Protein AF-A0A2C9M3J0-F1 (afdb_monomer)

Organism: Biomphalaria glabrata (NCBI:txid6526)

Structure (mmCIF, N/CA/C/O backbone):
data_AF-A0A2C9M3J0-F1
#
_entry.id   AF-A0A2C9M3J0-F1
#
loop_
_atom_site.group_PDB
_atom_site.id
_atom_site.type_symbol
_atom_site.label_atom_id
_atom_site.label_alt_id
_atom_site.label_comp_id
_atom_site.label_asym_id
_atom_site.label_entity_id
_atom_site.label_seq_id
_atom_site.pdbx_PDB_ins_code
_atom_site.Cartn_x
_atom_site.Cartn_y
_atom_site.Cartn_z
_atom_site.occupancy
_atom_site.B_iso_or_equiv
_atom_site.auth_seq_id
_atom_site.auth_comp_id
_atom_site.auth_asym_id
_atom_site.auth_atom_id
_atom_site.pdbx_PDB_model_num
ATOM 1 N N . MET A 1 1 ? 14.799 -0.810 -20.946 1.00 56.72 1 MET A N 1
ATOM 2 C CA . MET A 1 1 ? 15.299 -1.983 -20.182 1.00 56.72 1 MET A CA 1
ATOM 3 C C . MET A 1 1 ? 16.286 -1.637 -19.065 1.00 56.72 1 MET A C 1
ATOM 5 O O . MET A 1 1 ? 16.198 -2.255 -18.015 1.00 56.72 1 MET A O 1
ATOM 9 N N . GLY A 1 2 ? 17.244 -0.716 -19.253 1.00 60.03 2 GLY A N 1
ATOM 10 C CA . GLY A 1 2 ? 18.277 -0.458 -18.231 1.00 60.03 2 GLY A CA 1
ATOM 11 C C . GLY A 1 2 ? 17.742 0.124 -16.916 1.00 60.03 2 GLY A C 1
ATOM 12 O O . GLY A 1 2 ? 18.070 -0.375 -15.844 1.00 60.03 2 GLY A O 1
ATOM 13 N N . ASP A 1 3 ? 16.855 1.119 -16.991 1.00 64.81 3 ASP A N 1
ATOM 14 C CA . ASP A 1 3 ? 16.367 1.818 -15.792 1.00 64.81 3 ASP A CA 1
ATOM 15 C C . ASP A 1 3 ? 15.457 0.942 -14.912 1.00 64.81 3 ASP A C 1
ATOM 17 O O . ASP A 1 3 ? 15.542 0.997 -13.688 1.00 64.81 3 ASP A O 1
ATOM 21 N N . THR A 1 4 ? 14.660 0.052 -15.511 1.00 63.84 4 THR A N 1
ATOM 22 C CA . THR A 1 4 ? 13.830 -0.929 -14.788 1.00 63.84 4 THR A CA 1
ATOM 23 C C . THR A 1 4 ? 14.666 -1.999 -14.079 1.00 63.84 4 THR A C 1
ATOM 25 O O . THR A 1 4 ? 14.306 -2.444 -12.993 1.00 63.84 4 THR A O 1
ATOM 28 N N . LEU A 1 5 ? 15.805 -2.396 -14.658 1.00 64.31 5 LEU A N 1
ATOM 29 C CA . LEU A 1 5 ? 16.724 -3.373 -14.060 1.00 64.31 5 LEU A CA 1
ATOM 30 C C . LEU A 1 5 ? 17.596 -2.761 -12.958 1.00 64.31 5 LEU A C 1
ATOM 32 O O . LEU A 1 5 ? 17.996 -3.465 -12.032 1.00 64.31 5 LEU A O 1
ATOM 36 N N . ARG A 1 6 ? 17.856 -1.450 -13.013 1.00 69.25 6 ARG A N 1
ATOM 37 C CA . ARG A 1 6 ? 18.629 -0.716 -12.001 1.00 69.25 6 ARG A CA 1
ATOM 38 C C . ARG A 1 6 ? 18.025 -0.828 -10.596 1.00 69.25 6 ARG A C 1
ATOM 40 O O . ARG A 1 6 ? 18.774 -0.914 -9.626 1.00 69.25 6 ARG A O 1
ATOM 47 N N . VAL A 1 7 ? 16.696 -0.936 -10.497 1.00 70.69 7 VAL A N 1
ATOM 48 C CA . VAL A 1 7 ? 15.948 -1.101 -9.232 1.00 70.69 7 VAL A CA 1
ATOM 49 C C . VAL A 1 7 ? 16.358 -2.372 -8.467 1.00 70.69 7 VAL A C 1
ATOM 51 O O . VAL A 1 7 ? 16.316 -2.412 -7.233 1.00 70.69 7 VAL A O 1
ATOM 54 N N . LEU A 1 8 ? 16.817 -3.414 -9.171 1.00 66.56 8 LEU A N 1
ATOM 55 C CA . LEU A 1 8 ? 17.320 -4.644 -8.548 1.00 66.56 8 LEU A CA 1
ATOM 56 C C . LEU A 1 8 ? 18.690 -4.459 -7.882 1.00 66.56 8 LEU A C 1
ATOM 58 O O . LEU A 1 8 ? 19.007 -5.177 -6.937 1.00 66.56 8 LEU A O 1
ATOM 62 N N . PHE A 1 9 ? 19.480 -3.483 -8.333 1.00 69.81 9 PHE A N 1
ATOM 63 C CA . PHE A 1 9 ? 20.865 -3.287 -7.901 1.00 69.81 9 PHE A CA 1
ATOM 64 C C . PHE A 1 9 ? 21.048 -2.139 -6.900 1.00 69.81 9 PHE A C 1
ATOM 66 O O . PHE A 1 9 ? 22.164 -1.892 -6.464 1.00 69.81 9 PHE A O 1
ATOM 73 N N . GLU A 1 10 ? 19.980 -1.461 -6.472 1.00 69.00 10 GLU A N 1
ATOM 74 C CA . GLU A 1 10 ? 20.048 -0.297 -5.563 1.00 69.00 10 GLU A CA 1
ATOM 75 C C . GLU A 1 10 ? 20.748 -0.563 -4.220 1.00 69.00 10 GLU A C 1
ATOM 77 O O . GLU A 1 10 ? 21.258 0.366 -3.599 1.00 69.00 10 GLU A O 1
ATOM 82 N N . ASN A 1 11 ? 20.783 -1.821 -3.770 1.00 69.19 11 ASN A N 1
ATOM 83 C CA . ASN A 1 11 ? 21.433 -2.216 -2.518 1.00 69.19 11 ASN A CA 1
ATOM 84 C C . ASN A 1 11 ? 22.931 -2.542 -2.684 1.00 69.19 11 ASN A C 1
ATOM 86 O O . ASN A 1 11 ? 23.592 -2.888 -1.704 1.00 69.19 11 ASN A O 1
ATOM 90 N N . GLU A 1 12 ? 23.473 -2.465 -3.903 1.00 71.50 12 GLU A N 1
ATOM 91 C CA . GLU A 1 12 ? 24.880 -2.749 -4.182 1.00 71.50 12 GLU A CA 1
ATOM 92 C C . GLU A 1 12 ? 25.799 -1.554 -3.910 1.00 71.50 12 GLU A C 1
ATOM 94 O O . GLU A 1 12 ? 25.387 -0.396 -3.815 1.00 71.50 12 GLU A O 1
ATOM 99 N N . LYS A 1 13 ? 27.100 -1.837 -3.771 1.00 76.44 13 LYS A N 1
ATOM 100 C CA . LYS A 1 13 ? 28.108 -0.805 -3.478 1.00 76.44 13 LYS A CA 1
ATOM 101 C C . LYS A 1 13 ? 28.094 0.296 -4.553 1.00 76.44 13 LYS A C 1
ATOM 103 O O . LYS A 1 13 ? 28.009 -0.018 -5.739 1.00 76.44 13 LYS A O 1
ATOM 108 N N . PRO A 1 14 ? 28.314 1.573 -4.183 1.00 71.12 14 PRO A N 1
ATOM 109 C CA . PRO A 1 14 ? 28.201 2.707 -5.108 1.00 71.12 14 PRO A CA 1
ATOM 110 C C . PRO A 1 14 ? 29.140 2.607 -6.320 1.00 71.12 14 PRO A C 1
ATOM 112 O O . PRO A 1 14 ? 28.773 3.019 -7.413 1.00 71.12 14 PRO A O 1
ATOM 115 N N . ALA A 1 15 ? 30.319 1.997 -6.158 1.00 70.06 15 ALA A N 1
ATOM 116 C CA . ALA A 1 15 ? 31.238 1.735 -7.267 1.00 70.06 15 ALA A CA 1
ATOM 117 C C . ALA A 1 15 ? 30.684 0.712 -8.280 1.00 70.06 15 ALA A C 1
ATOM 119 O O . ALA A 1 15 ? 30.928 0.835 -9.477 1.00 70.06 15 ALA A O 1
ATOM 120 N N . LEU A 1 16 ? 29.924 -0.282 -7.808 1.00 69.00 16 LEU A N 1
ATOM 121 C CA . LEU A 1 16 ? 29.324 -1.313 -8.652 1.00 69.00 16 LEU A CA 1
ATOM 122 C C . LEU A 1 16 ? 28.094 -0.771 -9.384 1.00 69.00 16 LEU A C 1
ATOM 124 O O . LEU A 1 16 ? 27.947 -1.013 -10.576 1.00 69.00 16 LEU A O 1
ATOM 128 N N . LEU A 1 17 ? 27.279 0.044 -8.707 1.00 72.69 17 LEU A N 1
ATOM 129 C CA . LEU A 1 17 ? 26.182 0.792 -9.328 1.00 72.69 17 LEU A CA 1
ATOM 130 C C . LEU A 1 17 ? 26.678 1.665 -10.485 1.00 72.69 17 LEU A C 1
ATOM 132 O O . LEU A 1 17 ? 26.119 1.616 -11.573 1.00 72.69 17 LEU A O 1
ATOM 136 N N . GLN A 1 18 ? 27.781 2.392 -10.289 1.00 72.12 18 GLN A N 1
ATOM 137 C CA . GLN A 1 18 ? 28.358 3.246 -11.328 1.00 72.12 18 GLN A CA 1
ATOM 138 C C . GLN A 1 18 ? 28.858 2.446 -12.541 1.00 72.12 18 GLN A C 1
ATOM 140 O O . GLN A 1 18 ? 28.741 2.899 -13.679 1.00 72.12 18 GLN A O 1
ATOM 145 N N . GLN A 1 19 ? 29.392 1.244 -12.306 1.00 70.56 19 GLN A N 1
ATOM 146 C CA . GLN A 1 19 ? 29.797 0.330 -13.370 1.00 70.56 19 GLN A CA 1
ATOM 147 C C . GLN A 1 19 ? 28.580 -0.246 -14.109 1.00 70.56 19 GLN A C 1
ATOM 149 O O . GLN A 1 19 ? 28.583 -0.286 -15.335 1.00 70.56 19 GLN A O 1
ATOM 154 N N . ILE A 1 20 ? 27.530 -0.634 -13.386 1.00 71.81 20 ILE A N 1
ATOM 155 C CA . ILE A 1 20 ? 26.268 -1.125 -13.955 1.00 71.81 20 ILE A CA 1
ATOM 156 C C . ILE A 1 20 ? 25.603 -0.037 -14.810 1.00 71.81 20 ILE A C 1
ATOM 158 O O . ILE A 1 20 ? 25.204 -0.306 -15.940 1.00 71.81 20 ILE A O 1
ATOM 162 N N . ASP A 1 21 ? 25.563 1.204 -14.326 1.00 73.56 21 ASP A N 1
ATOM 163 C CA . ASP A 1 21 ? 25.030 2.350 -15.067 1.00 73.56 21 ASP A CA 1
ATOM 164 C C . ASP A 1 21 ? 25.834 2.630 -16.343 1.00 73.56 21 ASP A C 1
ATOM 166 O O . ASP A 1 21 ? 25.263 2.917 -17.397 1.00 73.56 21 ASP A O 1
ATOM 170 N N . ALA A 1 22 ? 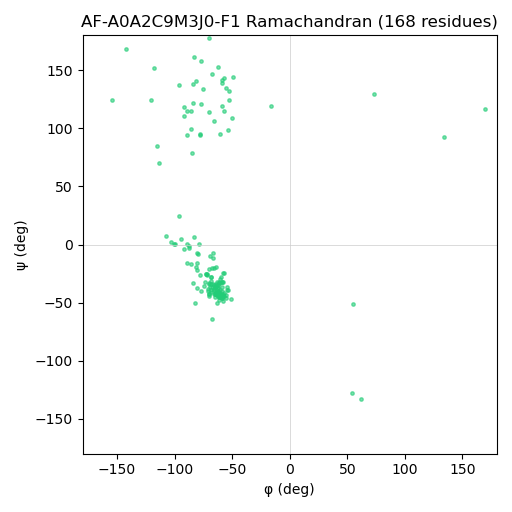27.164 2.511 -16.268 1.00 75.00 22 ALA A N 1
ATOM 171 C CA . ALA A 1 22 ? 28.042 2.670 -17.421 1.00 75.00 22 ALA A CA 1
ATOM 172 C C . ALA A 1 22 ? 27.836 1.561 -18.468 1.00 75.00 22 ALA A C 1
ATOM 174 O O . ALA A 1 22 ? 27.853 1.849 -19.665 1.00 75.00 22 ALA A O 1
ATOM 175 N N . GLU A 1 23 ? 27.610 0.315 -18.046 1.00 73.56 23 GLU A N 1
ATOM 176 C CA . GLU A 1 23 ? 27.294 -0.791 -18.957 1.00 73.56 23 GLU A CA 1
ATOM 177 C C . GLU A 1 23 ? 25.882 -0.663 -19.549 1.00 73.56 23 GLU A C 1
ATOM 179 O O . GLU A 1 23 ? 25.708 -0.872 -20.752 1.00 73.56 23 GLU A O 1
ATOM 184 N N . PHE A 1 24 ? 24.887 -0.210 -18.773 1.00 67.44 24 PHE A N 1
ATOM 185 C CA . PHE A 1 24 ? 23.568 0.119 -19.318 1.00 67.44 24 PHE A CA 1
ATOM 186 C C . PHE A 1 24 ? 23.661 1.216 -20.373 1.00 67.44 24 PHE A C 1
ATOM 188 O O . PHE A 1 24 ? 23.053 1.083 -21.430 1.00 67.44 24 PHE A O 1
ATOM 195 N N . GLN A 1 25 ? 24.449 2.267 -20.138 1.00 70.56 25 GLN A N 1
ATOM 196 C CA . GLN A 1 25 ? 24.616 3.354 -21.101 1.00 70.56 25 GLN A CA 1
ATOM 197 C C . GLN A 1 25 ? 25.291 2.893 -22.402 1.00 70.56 25 GLN A C 1
ATOM 199 O O . GLN A 1 25 ? 24.902 3.351 -23.470 1.00 70.56 25 GLN A O 1
ATOM 204 N N . LYS A 1 26 ? 26.256 1.966 -22.337 1.00 71.56 26 LYS A N 1
ATOM 205 C CA . LYS A 1 26 ? 26.904 1.391 -23.532 1.00 71.56 26 LYS A CA 1
ATOM 206 C C . LYS A 1 26 ? 25.965 0.514 -24.361 1.00 71.56 26 LYS A C 1
ATOM 208 O O . LYS A 1 26 ? 26.124 0.436 -25.574 1.00 71.56 26 LYS A O 1
ATOM 213 N N . MET A 1 27 ? 25.006 -0.145 -23.714 1.00 61.78 27 MET A N 1
ATOM 214 C CA . MET A 1 27 ? 24.070 -1.071 -24.359 1.00 61.78 27 MET A CA 1
ATOM 215 C C . MET A 1 27 ? 22.764 -0.403 -24.819 1.00 61.78 27 MET A C 1
ATOM 217 O O . MET A 1 27 ? 21.955 -1.066 -25.462 1.00 61.78 27 MET A O 1
ATOM 221 N N . LYS A 1 28 ? 22.548 0.893 -24.532 1.00 58.97 28 LYS A N 1
ATOM 222 C CA . LYS A 1 28 ? 21.334 1.636 -24.933 1.00 58.97 28 LYS A CA 1
ATOM 223 C C . LYS A 1 28 ? 21.133 1.717 -26.451 1.00 58.97 28 LYS A C 1
ATOM 225 O O . LYS A 1 28 ? 19.991 1.678 -26.889 1.00 58.97 28 LYS A O 1
ATOM 230 N N . ASP A 1 29 ? 22.213 1.767 -27.231 1.00 58.56 29 ASP A N 1
ATOM 231 C CA . ASP A 1 29 ? 22.157 1.930 -28.695 1.00 58.56 29 ASP A CA 1
ATOM 232 C C . ASP A 1 29 ? 22.329 0.613 -29.476 1.00 58.56 29 ASP A C 1
ATOM 234 O O . ASP A 1 29 ? 22.307 0.597 -30.709 1.00 58.56 29 ASP A O 1
ATOM 238 N N . VAL A 1 30 ? 22.499 -0.521 -28.785 1.00 58.50 30 VAL A N 1
ATOM 239 C CA . VAL A 1 30 ? 22.611 -1.829 -29.442 1.00 58.50 30 VAL A CA 1
ATOM 240 C C . VAL A 1 30 ? 21.205 -2.370 -29.679 1.00 58.50 30 VAL A C 1
ATOM 242 O O . VAL A 1 30 ? 20.579 -2.926 -28.776 1.00 58.50 30 VAL A O 1
ATOM 245 N N . LYS A 1 31 ? 20.705 -2.215 -30.913 1.00 50.91 31 LYS A N 1
ATOM 246 C CA . LYS A 1 31 ? 19.444 -2.832 -31.349 1.00 50.91 31 LYS A CA 1
ATOM 247 C C . LYS A 1 31 ? 19.510 -4.339 -31.048 1.00 50.91 31 LYS A C 1
ATOM 249 O O . LYS A 1 31 ? 20.466 -4.983 -31.494 1.00 50.91 31 LYS A O 1
ATOM 254 N N . PRO A 1 32 ? 18.549 -4.906 -30.295 1.00 58.91 32 PRO A N 1
ATOM 255 C CA . PRO A 1 32 ? 18.580 -6.321 -29.959 1.00 58.91 32 PRO A CA 1
ATOM 256 C C . PRO A 1 32 ? 18.657 -7.155 -31.249 1.00 58.91 32 PRO A C 1
ATOM 258 O O . PRO A 1 32 ? 17.957 -6.843 -32.219 1.00 58.91 32 PRO A O 1
ATOM 261 N N . PRO A 1 33 ? 19.533 -8.177 -31.307 1.00 61.44 33 PRO A N 1
ATOM 262 C CA . PRO A 1 33 ? 19.632 -9.042 -32.473 1.00 61.44 33 PRO A CA 1
ATOM 263 C C . PRO A 1 33 ? 18.281 -9.713 -32.728 1.00 61.44 33 PRO A C 1
ATOM 265 O O . PRO A 1 33 ? 17.579 -10.079 -31.784 1.00 61.44 33 PRO A O 1
ATOM 268 N N . ALA A 1 34 ? 17.917 -9.851 -34.006 1.00 51.31 34 ALA A N 1
ATOM 269 C CA . ALA A 1 34 ? 16.625 -10.400 -34.397 1.00 51.31 34 ALA A CA 1
ATOM 270 C C . ALA A 1 34 ? 16.384 -11.761 -33.709 1.00 51.31 34 ALA A C 1
ATOM 272 O O . ALA A 1 34 ? 17.283 -12.610 -33.717 1.00 51.31 34 ALA A O 1
ATOM 273 N N . PRO A 1 35 ? 15.203 -11.983 -33.104 1.00 61.31 35 PRO A N 1
ATOM 274 C CA . PRO A 1 35 ? 14.895 -13.231 -32.420 1.00 61.31 35 PRO A CA 1
ATOM 275 C C . PRO A 1 35 ? 15.008 -14.407 -33.398 1.00 61.31 35 PRO A C 1
ATOM 277 O O . PRO A 1 35 ? 14.306 -14.481 -34.401 1.00 61.31 35 PRO A O 1
ATOM 280 N N . THR A 1 36 ? 15.907 -15.350 -33.113 1.00 61.19 36 THR A N 1
ATOM 281 C CA . THR A 1 36 ? 16.181 -16.516 -33.974 1.00 61.19 36 THR A CA 1
ATOM 282 C C . THR A 1 36 ? 15.271 -17.711 -33.689 1.00 61.19 36 THR A C 1
ATOM 284 O O . THR A 1 36 ? 15.337 -18.724 -34.389 1.00 61.19 36 THR A O 1
ATOM 287 N N . ARG A 1 37 ? 14.392 -17.619 -32.683 1.00 54.59 37 ARG A N 1
ATOM 288 C CA . ARG A 1 37 ? 13.451 -18.687 -32.337 1.00 54.59 37 ARG A CA 1
ATOM 289 C C . ARG A 1 37 ? 12.154 -18.515 -33.126 1.00 54.59 37 ARG A C 1
ATOM 291 O O . ARG A 1 37 ? 11.253 -17.809 -32.689 1.00 54.59 37 ARG A O 1
ATOM 298 N N . LYS A 1 38 ? 12.054 -19.189 -34.276 1.00 48.19 38 LYS A N 1
ATOM 299 C CA . LYS A 1 38 ? 10.780 -19.357 -34.989 1.00 48.19 38 LYS A CA 1
ATOM 300 C C . LYS A 1 38 ? 9.777 -20.031 -34.048 1.00 48.19 38 LYS A C 1
ATOM 302 O O . LYS A 1 38 ? 9.987 -21.170 -33.633 1.00 48.19 38 LYS A O 1
ATOM 307 N N . VAL A 1 39 ? 8.711 -19.324 -33.690 1.00 49.84 39 VAL A N 1
ATOM 308 C CA . VAL A 1 39 ? 7.496 -19.956 -33.176 1.00 49.84 39 VAL A CA 1
ATOM 309 C C . VAL A 1 39 ? 6.877 -20.677 -34.372 1.00 49.84 39 VAL A C 1
ATOM 311 O O . VAL A 1 39 ? 6.532 -20.040 -35.361 1.00 49.84 39 VAL A O 1
ATOM 314 N N . ILE A 1 40 ? 6.826 -22.008 -34.323 1.00 45.41 40 ILE A N 1
ATOM 315 C CA . ILE A 1 40 ? 6.121 -22.813 -35.323 1.00 45.41 40 ILE A CA 1
ATOM 316 C C . ILE A 1 40 ? 4.637 -22.708 -34.973 1.00 45.41 40 ILE A C 1
ATOM 318 O O . ILE A 1 40 ? 4.153 -23.407 -34.087 1.00 45.41 40 ILE A O 1
ATOM 322 N N . THR A 1 41 ? 3.932 -21.777 -35.605 1.00 40.88 41 THR A N 1
ATOM 323 C CA . THR A 1 41 ? 2.482 -21.875 -35.772 1.00 40.88 41 THR A CA 1
ATOM 324 C C . THR A 1 41 ? 2.245 -22.566 -37.105 1.00 40.88 41 THR A C 1
ATOM 326 O O . THR A 1 41 ? 2.562 -21.997 -38.147 1.00 40.88 41 THR A O 1
ATOM 329 N N . ASP A 1 42 ? 1.747 -23.800 -37.068 1.00 44.44 42 ASP A N 1
ATOM 330 C CA . ASP A 1 42 ? 1.305 -24.542 -38.249 1.00 44.44 42 ASP A CA 1
ATOM 331 C C . ASP A 1 42 ? 0.163 -23.791 -38.952 1.00 44.44 42 ASP A C 1
ATOM 333 O O . ASP A 1 42 ? -0.994 -23.950 -38.567 1.00 44.44 42 ASP A O 1
ATOM 337 N N . VAL A 1 43 ? 0.473 -22.985 -39.974 1.00 38.19 43 VAL A N 1
ATOM 338 C CA . VAL A 1 43 ? -0.433 -22.698 -41.099 1.00 38.19 43 VAL A CA 1
ATOM 339 C C . VAL A 1 43 ? 0.393 -22.303 -42.338 1.00 38.19 43 VAL A C 1
ATOM 341 O O . VAL A 1 43 ? 1.218 -21.396 -42.267 1.00 38.19 43 VAL A O 1
ATOM 344 N N . ASP A 1 44 ? 0.174 -23.024 -43.439 1.00 37.31 44 ASP A N 1
ATOM 345 C CA . ASP A 1 44 ? 0.740 -22.855 -44.790 1.00 37.31 44 ASP A CA 1
ATOM 346 C C . ASP A 1 44 ? 0.656 -21.412 -45.364 1.00 37.31 44 ASP A C 1
ATOM 348 O O . ASP A 1 44 ? -0.328 -20.701 -45.167 1.00 37.31 44 ASP A O 1
ATOM 352 N N . GLU A 1 45 ? 1.698 -21.035 -46.118 1.00 36.31 45 GLU A N 1
ATOM 353 C CA . GLU A 1 45 ? 1.925 -19.830 -46.960 1.00 36.31 45 GLU A CA 1
ATOM 354 C C . GLU A 1 45 ? 1.035 -19.794 -48.251 1.00 36.31 45 GLU A C 1
ATOM 356 O O . GLU A 1 45 ? 0.334 -20.783 -48.481 1.00 36.31 45 GLU A O 1
ATOM 361 N N . PRO A 1 46 ? 1.045 -18.761 -49.155 1.00 48.66 46 PRO A N 1
ATOM 362 C CA . PRO A 1 46 ? 2.061 -17.703 -49.338 1.00 48.66 46 PRO A CA 1
ATOM 363 C C . PRO A 1 46 ? 1.585 -16.258 -49.692 1.00 48.66 46 PRO A C 1
ATOM 365 O O . PRO A 1 46 ? 0.470 -16.027 -50.152 1.00 48.66 46 PRO A O 1
ATOM 368 N N . ASP A 1 47 ? 2.561 -15.345 -49.589 1.00 32.31 47 ASP A N 1
ATOM 369 C CA . ASP A 1 47 ? 2.827 -14.138 -50.405 1.00 32.31 47 ASP A CA 1
ATOM 370 C C . ASP A 1 47 ? 1.944 -12.876 -50.286 1.00 32.31 47 ASP A C 1
ATOM 372 O O . ASP A 1 47 ? 0.730 -12.908 -50.470 1.00 32.31 47 ASP A O 1
ATOM 376 N N . GLY A 1 48 ? 2.607 -11.722 -50.101 1.00 28.91 48 GLY A N 1
ATOM 377 C CA . GLY A 1 48 ? 2.042 -10.400 -50.408 1.00 28.91 48 GLY A CA 1
ATOM 378 C C . GLY A 1 48 ? 2.235 -9.316 -49.343 1.00 28.91 48 GLY A C 1
ATOM 379 O O . GLY A 1 48 ? 1.415 -9.165 -48.447 1.00 28.91 48 GLY A O 1
ATOM 380 N N . GLU A 1 49 ? 3.320 -8.562 -49.503 1.00 35.59 49 GLU A N 1
ATOM 381 C CA 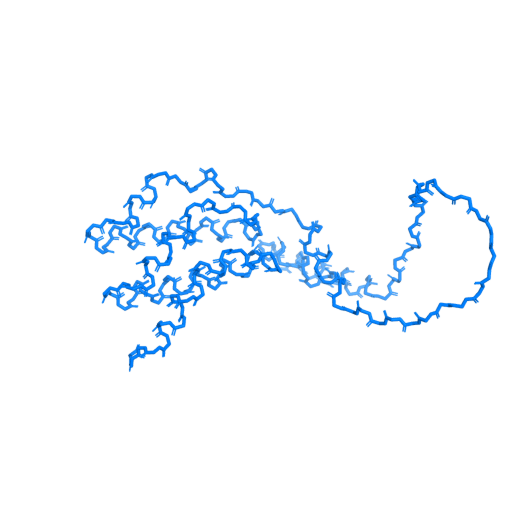. GLU A 1 49 ? 3.606 -7.190 -49.045 1.00 35.59 49 GLU A CA 1
ATOM 382 C C . GLU A 1 49 ? 2.392 -6.340 -48.593 1.00 35.59 49 GLU A C 1
ATOM 384 O O . GLU A 1 49 ? 1.496 -6.071 -49.386 1.00 35.59 49 GLU A O 1
ATOM 389 N N . ASP A 1 50 ? 2.370 -5.904 -47.327 1.00 30.81 50 ASP A N 1
ATOM 390 C CA . ASP A 1 50 ? 2.463 -4.494 -46.883 1.00 30.81 50 ASP A CA 1
ATOM 391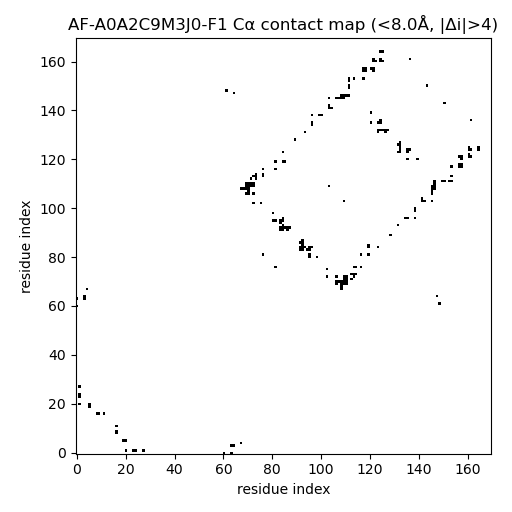 C C . ASP A 1 50 ? 2.131 -4.426 -45.380 1.00 30.81 50 ASP A C 1
ATOM 393 O O . ASP A 1 50 ? 1.036 -4.769 -44.930 1.00 30.81 50 ASP A O 1
ATOM 397 N N . GLN A 1 51 ? 3.106 -4.013 -44.576 1.00 32.62 51 GLN A N 1
ATOM 398 C CA . GLN A 1 51 ? 2.983 -3.871 -43.128 1.00 32.62 51 GLN A CA 1
ATOM 399 C C . GLN A 1 51 ? 2.537 -2.435 -42.817 1.00 32.62 51 GLN A C 1
ATOM 401 O O . GLN A 1 51 ? 3.287 -1.513 -43.133 1.00 32.62 51 GLN A O 1
ATOM 406 N N . PRO A 1 52 ? 1.369 -2.187 -42.192 1.00 37.19 52 PRO A N 1
ATOM 407 C CA . PRO A 1 52 ? 1.133 -0.891 -41.589 1.00 37.19 52 PRO A CA 1
ATOM 408 C C . PRO A 1 52 ? 1.896 -0.836 -40.263 1.00 37.19 52 PRO A C 1
ATOM 410 O O . PRO A 1 52 ? 1.677 -1.659 -39.370 1.00 37.19 52 PRO A O 1
ATOM 413 N N . ASP A 1 53 ? 2.794 0.143 -40.161 1.00 39.50 53 ASP A N 1
ATOM 414 C CA . ASP A 1 53 ? 3.319 0.658 -38.900 1.00 39.50 53 ASP A CA 1
ATOM 415 C C . ASP A 1 53 ? 2.146 0.978 -37.965 1.00 39.50 53 ASP A C 1
ATOM 417 O O . ASP A 1 53 ? 1.368 1.910 -38.184 1.00 39.50 53 ASP A O 1
ATOM 421 N N . GLY A 1 54 ? 2.011 0.160 -36.927 1.00 32.25 54 GLY A N 1
ATOM 422 C CA . GLY A 1 54 ? 1.204 0.433 -35.752 1.00 32.25 54 GLY A CA 1
ATOM 423 C C . GLY A 1 54 ? 2.143 0.539 -34.566 1.00 32.25 54 GLY A C 1
ATOM 424 O O . GLY A 1 54 ? 2.387 -0.454 -33.883 1.00 32.25 54 GLY A O 1
ATOM 425 N N . GLU A 1 55 ? 2.695 1.733 -34.368 1.00 39.19 55 GLU A N 1
ATOM 426 C CA . GLU A 1 55 ? 3.434 2.138 -33.176 1.00 39.19 55 GLU A CA 1
ATOM 427 C C . GLU A 1 55 ? 2.572 1.868 -31.932 1.00 39.19 55 GLU A C 1
ATOM 429 O O . GLU A 1 55 ? 1.674 2.637 -31.595 1.00 39.19 55 GLU A O 1
ATOM 434 N N . ASN A 1 56 ? 2.822 0.747 -31.255 1.00 34.56 56 ASN A N 1
ATOM 435 C CA . ASN A 1 56 ? 2.312 0.487 -29.914 1.00 34.56 56 ASN A CA 1
ATOM 436 C C . ASN A 1 56 ? 3.509 0.451 -28.958 1.00 34.56 56 ASN A C 1
ATOM 438 O O . ASN A 1 56 ? 3.934 -0.600 -28.481 1.00 34.56 56 ASN A O 1
ATOM 442 N N . GLU A 1 57 ? 4.100 1.625 -28.736 1.00 40.41 57 GLU A N 1
ATOM 443 C CA . GLU A 1 57 ? 5.266 1.825 -27.865 1.00 40.41 57 GLU A CA 1
ATOM 444 C C . GLU A 1 57 ? 4.965 1.556 -26.372 1.00 40.41 57 GLU A C 1
ATOM 446 O O . GLU A 1 57 ? 5.888 1.487 -25.565 1.00 40.41 57 GLU A O 1
ATOM 451 N N . GLU A 1 58 ? 3.700 1.332 -25.992 1.00 45.50 58 GLU A N 1
ATOM 452 C CA . GLU A 1 58 ? 3.299 1.036 -24.606 1.00 45.50 58 GLU A CA 1
ATOM 453 C C . GLU A 1 58 ? 3.399 -0.454 -24.217 1.00 45.50 58 GLU A C 1
ATOM 455 O O . GLU A 1 58 ? 3.427 -0.774 -23.028 1.00 45.50 58 GLU A O 1
ATOM 460 N N . ASP A 1 59 ? 3.493 -1.383 -25.178 1.00 45.22 59 ASP A N 1
ATOM 461 C CA . ASP A 1 59 ? 3.492 -2.831 -24.878 1.00 45.22 59 ASP A CA 1
ATOM 462 C C . ASP A 1 59 ? 4.876 -3.344 -24.423 1.00 45.22 59 ASP A C 1
ATOM 464 O O . ASP A 1 59 ? 4.997 -4.334 -23.698 1.00 45.22 59 ASP A O 1
ATOM 468 N N . GLY A 1 60 ? 5.944 -2.620 -24.775 1.00 48.75 60 GLY A N 1
ATOM 469 C CA . GLY A 1 60 ? 7.315 -3.006 -24.438 1.00 48.75 60 GLY A CA 1
ATOM 470 C C . GLY A 1 60 ? 7.649 -2.873 -22.948 1.00 48.75 60 GLY A C 1
ATOM 471 O O . GLY A 1 60 ? 8.425 -3.664 -22.417 1.00 48.75 60 GLY A O 1
ATOM 472 N N . GLU A 1 61 ? 7.073 -1.903 -22.234 1.00 50.41 61 GLU A N 1
ATOM 473 C CA . GLU A 1 61 ? 7.368 -1.696 -20.807 1.00 50.41 61 GLU A CA 1
ATOM 474 C C . GLU A 1 61 ? 6.708 -2.747 -19.910 1.00 50.41 61 GLU A C 1
ATOM 476 O O . GLU A 1 61 ? 7.315 -3.186 -18.927 1.00 50.41 61 GLU A O 1
ATOM 481 N N . ALA A 1 62 ? 5.496 -3.185 -20.265 1.00 52.50 62 ALA A N 1
ATOM 482 C CA . ALA A 1 62 ? 4.812 -4.280 -19.586 1.00 52.50 62 ALA A CA 1
ATOM 483 C C . ALA A 1 62 ? 5.579 -5.600 -19.764 1.00 52.50 62 ALA A C 1
ATOM 485 O O . ALA A 1 62 ? 5.801 -6.316 -18.786 1.00 52.50 62 ALA A O 1
ATOM 486 N N . GLU A 1 63 ? 6.079 -5.862 -20.976 1.00 56.66 63 GLU A N 1
ATOM 487 C CA . GLU A 1 63 ? 6.879 -7.051 -21.274 1.00 56.66 63 GLU A CA 1
ATOM 488 C C . GLU A 1 63 ? 8.215 -7.054 -20.509 1.00 56.66 63 GLU A C 1
ATOM 490 O O . GLU A 1 63 ? 8.624 -8.081 -19.972 1.00 56.66 63 GLU A O 1
ATOM 495 N N . ILE A 1 64 ? 8.863 -5.895 -20.333 1.00 54.66 64 ILE A N 1
ATOM 496 C CA . ILE A 1 64 ? 10.108 -5.784 -19.551 1.00 54.66 64 ILE A CA 1
ATOM 497 C C . ILE A 1 64 ? 9.882 -6.041 -18.052 1.00 54.66 64 ILE A C 1
ATOM 499 O O . ILE A 1 64 ? 10.742 -6.639 -17.403 1.00 54.66 64 ILE A O 1
ATOM 503 N N . GLN A 1 65 ? 8.753 -5.609 -17.483 1.00 59.72 65 GLN A N 1
ATOM 504 C CA . GLN A 1 65 ? 8.435 -5.858 -16.070 1.00 59.72 65 GLN A CA 1
ATOM 505 C C . GLN A 1 65 ? 8.054 -7.319 -15.793 1.00 59.72 65 GLN A C 1
ATOM 507 O O . GLN A 1 65 ? 8.246 -7.795 -14.674 1.00 59.72 65 GLN A O 1
ATOM 512 N N . ASP A 1 66 ? 7.559 -8.041 -16.797 1.00 63.66 66 ASP A N 1
ATOM 513 C CA . ASP A 1 66 ? 7.234 -9.468 -16.689 1.00 63.66 66 ASP A CA 1
ATOM 514 C C . ASP A 1 66 ? 8.447 -10.390 -16.829 1.00 63.66 66 ASP A C 1
ATOM 516 O O . ASP A 1 66 ? 8.403 -11.538 -16.386 1.00 63.66 66 ASP A O 1
ATOM 520 N N . LEU A 1 67 ? 9.565 -9.870 -17.340 1.00 63.44 67 LEU A N 1
ATOM 521 C CA . LEU A 1 67 ? 10.857 -10.559 -17.345 1.00 63.44 67 LEU A CA 1
ATOM 522 C C . LEU A 1 67 ? 11.600 -10.469 -15.999 1.00 63.44 67 LEU A C 1
ATOM 524 O O . LEU A 1 67 ? 12.635 -11.119 -15.828 1.00 63.44 67 LEU A O 1
ATOM 528 N N . LEU A 1 68 ? 11.105 -9.677 -15.039 1.00 68.81 68 LEU A N 1
ATOM 529 C CA . LEU A 1 68 ? 11.698 -9.569 -13.706 1.00 68.81 68 LEU A CA 1
ATOM 530 C C . LEU A 1 68 ? 11.241 -10.726 -12.803 1.00 68.81 68 LEU A C 1
ATOM 532 O O . LEU A 1 68 ? 10.065 -11.096 -12.820 1.00 68.81 68 LEU A O 1
ATOM 536 N N . PRO A 1 69 ? 12.133 -11.282 -11.962 1.00 70.31 69 PRO A N 1
ATOM 537 C CA . PRO A 1 69 ? 11.754 -12.315 -11.008 1.00 70.31 69 PRO A CA 1
ATOM 538 C C . PRO A 1 69 ? 10.785 -11.734 -9.969 1.00 70.31 69 PRO A C 1
ATOM 540 O O . PRO A 1 69 ? 11.177 -10.963 -9.093 1.00 70.31 69 PRO A O 1
ATOM 543 N N . ARG A 1 70 ? 9.506 -12.101 -10.083 1.00 76.25 70 ARG A N 1
ATOM 544 C CA . ARG A 1 70 ? 8.457 -11.744 -9.120 1.00 76.25 70 ARG A CA 1
ATOM 545 C C . ARG A 1 70 ? 8.463 -12.730 -7.960 1.00 76.25 70 ARG A C 1
ATOM 547 O O . ARG A 1 70 ? 8.579 -13.936 -8.167 1.00 76.25 70 ARG A O 1
ATOM 554 N N . ASN A 1 71 ? 8.300 -12.216 -6.749 1.00 78.00 71 ASN A N 1
ATOM 555 C CA . ASN A 1 71 ? 8.216 -13.028 -5.547 1.00 78.00 71 ASN A CA 1
ATOM 556 C C . ASN A 1 71 ? 6.747 -13.274 -5.179 1.00 78.00 71 ASN A C 1
ATOM 558 O O . ASN A 1 71 ? 5.921 -12.358 -5.244 1.00 78.00 71 ASN A O 1
ATOM 562 N N . ASP A 1 72 ? 6.408 -14.499 -4.790 1.00 79.44 72 ASP A N 1
ATOM 563 C CA . ASP A 1 72 ? 5.101 -14.778 -4.200 1.00 79.44 72 ASP A CA 1
ATOM 564 C C . ASP A 1 72 ? 5.159 -14.447 -2.705 1.00 79.44 72 ASP A C 1
ATOM 566 O O . ASP A 1 72 ? 6.001 -14.966 -1.972 1.00 79.44 72 ASP A O 1
ATOM 570 N N . ILE A 1 73 ? 4.291 -13.542 -2.248 1.00 82.62 73 ILE A N 1
ATOM 571 C CA . ILE A 1 73 ? 4.196 -13.180 -0.828 1.00 82.62 73 ILE A CA 1
ATOM 572 C C . ILE A 1 73 ? 3.030 -13.868 -0.126 1.00 82.62 73 ILE A C 1
ATOM 574 O O . ILE A 1 73 ? 2.859 -13.652 1.071 1.00 82.62 73 ILE A O 1
ATOM 578 N N . SER A 1 74 ? 2.246 -14.694 -0.825 1.00 77.94 74 SER A N 1
ATOM 579 C CA . SER A 1 74 ? 1.065 -15.364 -0.269 1.00 77.94 74 SER A CA 1
ATOM 580 C C . SER A 1 74 ? 1.403 -16.158 0.995 1.00 77.94 74 SER A C 1
ATOM 582 O O . SER A 1 74 ? 0.671 -16.082 1.975 1.00 77.94 74 SER A O 1
ATOM 584 N N . GLU A 1 75 ? 2.558 -16.830 1.028 1.00 79.25 75 GLU A N 1
ATOM 585 C CA . GLU A 1 75 ? 3.035 -17.572 2.207 1.00 79.25 75 GLU A CA 1
ATOM 586 C C . GLU A 1 75 ? 3.415 -16.665 3.388 1.00 79.25 75 GLU A C 1
ATOM 588 O O . GLU A 1 75 ? 3.326 -17.070 4.547 1.00 79.25 75 GLU A O 1
ATOM 593 N N . LYS A 1 76 ? 3.830 -15.423 3.110 1.00 82.06 76 LYS A N 1
ATOM 594 C CA . LYS A 1 76 ? 4.163 -14.426 4.137 1.00 82.06 76 LYS A CA 1
ATOM 595 C C . LYS A 1 76 ? 2.914 -13.731 4.695 1.00 82.06 76 LYS A C 1
ATOM 597 O O . LYS A 1 76 ? 2.980 -13.165 5.786 1.00 82.06 76 LYS A O 1
ATOM 602 N N . ILE A 1 77 ? 1.785 -13.767 3.981 1.00 84.75 77 ILE A N 1
ATOM 603 C CA . ILE A 1 77 ? 0.495 -13.257 4.464 1.00 84.75 77 ILE A CA 1
ATOM 604 C C . ILE A 1 77 ? -0.199 -14.351 5.280 1.00 84.75 77 ILE A C 1
ATOM 606 O O . ILE A 1 77 ? -1.093 -15.050 4.808 1.00 84.75 77 ILE A O 1
ATOM 610 N N . THR A 1 78 ? 0.237 -14.511 6.526 1.00 86.88 78 THR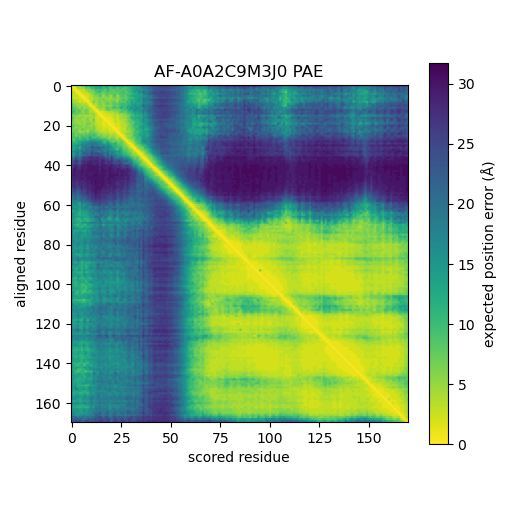 A N 1
ATOM 611 C CA . THR A 1 78 ? -0.328 -15.500 7.449 1.00 86.88 78 THR A CA 1
ATOM 612 C C . THR A 1 78 ? -1.672 -15.044 8.025 1.00 86.88 78 THR A C 1
ATOM 614 O O . THR A 1 78 ? -1.968 -13.849 8.109 1.00 86.88 78 THR A O 1
ATOM 617 N N . GLU A 1 79 ? -2.489 -15.993 8.491 1.00 85.31 79 GLU A N 1
ATOM 618 C CA . GLU A 1 79 ? -3.736 -15.683 9.211 1.00 85.31 79 GLU A CA 1
ATOM 619 C C . GLU A 1 79 ? -3.487 -14.850 10.477 1.00 85.31 79 GLU A C 1
ATOM 621 O O . GLU A 1 79 ? -4.294 -13.990 10.823 1.00 85.31 79 GLU A O 1
ATOM 626 N N . GLU A 1 80 ? -2.341 -15.053 11.133 1.00 87.69 80 GLU A N 1
ATOM 627 C CA . GLU A 1 80 ? -1.911 -14.264 12.289 1.00 87.69 80 GLU A CA 1
ATOM 628 C C . GLU A 1 80 ? -1.718 -12.786 11.923 1.00 87.69 80 GLU A C 1
ATOM 630 O O . GLU A 1 80 ? -2.231 -11.908 12.614 1.00 87.69 80 GLU A O 1
ATOM 635 N N . LEU A 1 81 ? -1.074 -12.497 10.787 1.00 88.25 81 LEU A N 1
ATOM 636 C CA . LEU A 1 81 ? -0.908 -11.127 10.299 1.00 88.25 81 LEU A CA 1
ATOM 637 C C . LEU A 1 81 ? -2.260 -10.46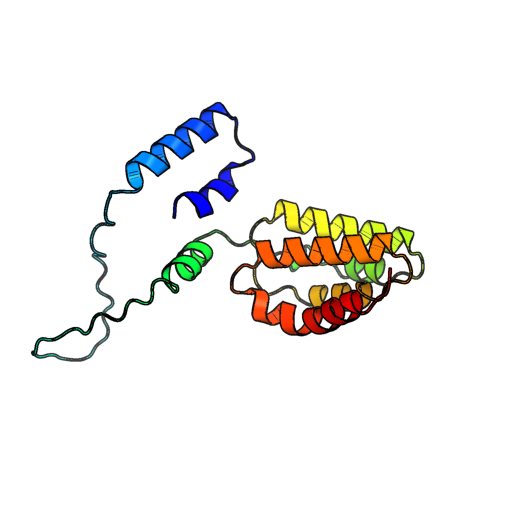6 9.990 1.00 88.25 81 LEU A C 1
ATOM 639 O O . LEU A 1 81 ? -2.478 -9.292 10.295 1.00 88.25 81 LEU A O 1
ATOM 643 N N . LEU A 1 82 ? -3.195 -11.219 9.406 1.00 88.19 82 LEU A N 1
ATOM 644 C CA . LEU A 1 82 ? -4.551 -10.731 9.143 1.00 88.19 82 LEU A CA 1
ATOM 645 C C . LEU A 1 82 ? -5.320 -10.464 10.444 1.00 88.19 82 LEU A C 1
ATOM 647 O O . LEU A 1 82 ? -6.022 -9.453 10.546 1.00 88.19 82 LEU A O 1
ATOM 651 N N . ALA A 1 83 ? -5.153 -11.322 11.453 1.00 89.50 83 ALA A N 1
ATOM 652 C CA . ALA A 1 83 ? -5.733 -11.124 12.775 1.00 89.50 83 ALA A CA 1
ATOM 653 C C . ALA A 1 83 ? -5.193 -9.840 13.424 1.00 89.50 83 ALA A C 1
ATOM 655 O O . ALA A 1 83 ? -5.992 -9.001 13.842 1.00 89.50 83 ALA A O 1
ATOM 656 N N . GLU A 1 84 ? -3.872 -9.625 13.400 1.00 90.56 84 GLU A N 1
ATOM 657 C CA . GLU A 1 84 ? -3.225 -8.407 13.910 1.00 90.56 84 GLU A CA 1
ATOM 658 C C . GLU A 1 84 ? -3.755 -7.141 13.233 1.00 90.56 84 GLU A C 1
ATOM 660 O O . GLU A 1 84 ? -4.044 -6.146 13.899 1.00 90.56 84 GLU A O 1
ATOM 665 N N . LEU A 1 85 ? -3.956 -7.179 11.911 1.00 89.44 85 LEU A N 1
ATOM 666 C CA . LEU A 1 85 ? -4.524 -6.055 11.171 1.00 89.44 85 LEU A CA 1
ATOM 667 C C . LEU A 1 85 ? -5.952 -5.740 11.626 1.00 89.44 85 LEU A C 1
ATOM 669 O O . LEU A 1 85 ? -6.340 -4.576 11.585 1.00 89.44 85 LEU A O 1
ATOM 673 N N . THR A 1 86 ? -6.744 -6.730 12.042 1.00 88.12 86 THR A N 1
ATOM 674 C CA . THR A 1 86 ? -8.146 -6.562 12.485 1.00 88.12 86 THR A CA 1
ATOM 675 C C . THR A 1 86 ? -8.322 -6.390 13.994 1.00 88.12 86 THR A C 1
ATOM 677 O O . THR A 1 86 ? -9.458 -6.277 14.461 1.00 88.12 86 THR A O 1
ATOM 680 N N . ASP A 1 87 ? -7.227 -6.317 14.751 1.00 91.88 87 ASP A N 1
ATOM 681 C CA . ASP A 1 87 ? -7.274 -6.233 16.206 1.00 91.88 87 ASP A CA 1
ATOM 682 C C . ASP A 1 87 ? -7.977 -4.954 16.705 1.00 91.88 87 ASP A C 1
ATOM 684 O O . ASP A 1 87 ? -7.993 -3.902 16.055 1.00 91.88 87 ASP A O 1
ATOM 688 N N . LYS A 1 88 ? -8.571 -5.027 17.900 1.00 89.00 88 LYS A N 1
ATOM 689 C CA . LYS A 1 88 ? -9.237 -3.877 18.534 1.00 89.00 88 LYS A CA 1
ATOM 690 C C . LYS A 1 88 ? -8.237 -2.799 18.955 1.00 89.00 88 LYS A C 1
ATOM 692 O O . LYS A 1 88 ? -8.594 -1.624 19.047 1.00 89.00 88 LYS A O 1
ATOM 697 N N . ASN A 1 89 ? -7.002 -3.185 19.248 1.00 90.62 89 ASN A N 1
ATOM 698 C CA . ASN A 1 89 ? -5.939 -2.292 19.653 1.00 90.62 89 ASN A CA 1
ATOM 699 C C . ASN A 1 89 ? -5.235 -1.714 18.423 1.00 90.62 89 ASN A C 1
ATOM 701 O O . ASN A 1 89 ? -4.534 -2.406 17.687 1.00 90.62 89 ASN A O 1
ATOM 705 N N . TRP A 1 90 ? -5.351 -0.397 18.243 1.00 91.00 90 TRP A N 1
ATOM 706 C CA . TRP A 1 90 ? -4.705 0.310 17.139 1.00 91.00 90 TRP A CA 1
ATOM 707 C C . TRP A 1 90 ? -3.181 0.136 17.105 1.00 91.00 90 TRP A C 1
ATOM 709 O O . TRP A 1 90 ? -2.598 0.234 16.032 1.00 91.00 90 TRP A O 1
ATOM 719 N N . LYS A 1 91 ? -2.529 -0.155 18.238 1.00 92.88 91 LYS A N 1
ATOM 720 C CA . LYS A 1 91 ? -1.084 -0.427 18.269 1.00 92.88 91 LYS A CA 1
ATOM 721 C C . LYS A 1 91 ? -0.737 -1.758 17.604 1.00 92.88 91 LYS A C 1
ATOM 723 O O . LYS A 1 91 ? 0.164 -1.783 16.778 1.00 92.88 91 LYS A O 1
ATOM 728 N N . VAL A 1 92 ? -1.503 -2.811 17.900 1.00 92.56 92 VAL A N 1
ATOM 729 C CA . VAL A 1 92 ? -1.338 -4.142 17.287 1.00 92.56 92 VAL A CA 1
ATOM 730 C C . VAL A 1 92 ? -1.583 -4.054 15.781 1.00 92.56 92 VAL A C 1
ATOM 732 O O . VAL A 1 92 ? -0.789 -4.551 14.989 1.00 92.56 92 VAL A O 1
ATOM 735 N N . ARG A 1 93 ? -2.603 -3.291 15.365 1.00 91.06 93 ARG A N 1
ATOM 736 C CA . ARG A 1 93 ? -2.828 -3.001 13.940 1.00 91.06 93 ARG A CA 1
ATOM 737 C C . ARG A 1 93 ? -1.642 -2.295 13.286 1.00 91.06 93 ARG A C 1
ATOM 739 O O . ARG A 1 93 ? -1.304 -2.597 12.146 1.00 91.06 93 ARG A O 1
ATOM 746 N N . GLY A 1 94 ? -1.013 -1.359 13.996 1.00 90.75 94 GLY A N 1
ATOM 747 C CA . GLY A 1 94 ? 0.188 -0.663 13.533 1.00 90.75 94 GLY A CA 1
ATOM 748 C C . GLY A 1 94 ? 1.380 -1.603 13.348 1.00 90.75 94 GLY A C 1
ATOM 749 O O . GLY A 1 94 ? 2.083 -1.496 12.348 1.00 90.75 94 GLY A O 1
ATOM 750 N N . GLU A 1 95 ? 1.573 -2.556 14.262 1.00 92.50 95 GLU A N 1
ATOM 751 C CA . GLU A 1 95 ? 2.599 -3.599 14.132 1.00 92.50 95 GLU A CA 1
ATOM 752 C C . GLU A 1 95 ? 2.338 -4.499 12.918 1.00 92.50 95 GLU A C 1
ATOM 754 O O . GLU A 1 95 ? 3.254 -4.736 12.128 1.00 92.50 95 GLU A O 1
ATOM 759 N N . GLY A 1 96 ? 1.085 -4.910 12.703 1.00 92.56 96 GLY A N 1
ATOM 760 C CA . GLY A 1 96 ? 0.687 -5.660 11.510 1.00 92.56 96 GLY A CA 1
ATOM 761 C C . GLY A 1 96 ? 0.969 -4.889 10.214 1.00 92.56 96 GLY A C 1
ATOM 762 O O . GLY A 1 96 ? 1.577 -5.423 9.287 1.00 92.56 96 GLY A O 1
ATOM 763 N N . LEU A 1 97 ? 0.615 -3.599 10.154 1.00 93.00 97 LEU A N 1
ATOM 764 C CA . LEU A 1 97 ? 0.933 -2.739 9.004 1.00 93.00 97 LEU A CA 1
ATOM 765 C C . LEU A 1 97 ? 2.449 -2.620 8.779 1.00 93.00 97 LEU A C 1
ATOM 767 O O . LEU A 1 97 ? 2.903 -2.663 7.636 1.00 93.00 97 LEU A O 1
ATOM 771 N N . GLN A 1 98 ? 3.241 -2.529 9.849 1.00 92.38 98 GLN A N 1
ATOM 772 C CA . GLN A 1 98 ? 4.697 -2.468 9.742 1.00 92.38 98 GLN A CA 1
ATOM 773 C C . GLN A 1 98 ? 5.279 -3.764 9.168 1.00 92.38 98 GLN A C 1
ATOM 775 O O . GLN A 1 98 ? 6.141 -3.708 8.291 1.00 92.38 98 GLN A O 1
ATOM 780 N N . LYS A 1 99 ? 4.778 -4.929 9.599 1.00 90.94 99 LYS A N 1
ATOM 781 C CA . LYS A 1 99 ? 5.166 -6.229 9.030 1.00 90.94 99 LYS A CA 1
ATOM 782 C C . LYS A 1 99 ? 4.842 -6.305 7.537 1.00 90.94 99 LYS A C 1
ATOM 784 O O . LYS A 1 99 ? 5.707 -6.696 6.757 1.00 90.94 99 LYS A O 1
ATOM 789 N N . VAL A 1 100 ? 3.646 -5.869 7.126 1.00 90.44 100 VAL A N 1
ATOM 790 C CA . VAL A 1 100 ? 3.265 -5.801 5.701 1.00 90.44 100 VAL A CA 1
ATOM 791 C C . VAL A 1 100 ? 4.228 -4.906 4.921 1.00 90.44 100 VAL A C 1
ATOM 793 O O . VAL A 1 100 ? 4.691 -5.294 3.850 1.00 90.44 100 VAL A O 1
ATOM 796 N N . SER A 1 101 ? 4.574 -3.734 5.460 1.00 90.31 101 SER A N 1
ATOM 797 C CA . SER A 1 101 ? 5.533 -2.831 4.817 1.00 90.31 101 SER A CA 1
ATOM 798 C C . SER A 1 101 ? 6.892 -3.501 4.607 1.00 90.31 101 SER A C 1
ATOM 800 O O . SER A 1 101 ? 7.441 -3.418 3.512 1.00 90.31 101 SER A O 1
ATOM 802 N N . THR A 1 102 ? 7.418 -4.197 5.620 1.00 89.75 102 THR A N 1
ATOM 803 C CA . THR A 1 102 ? 8.693 -4.923 5.519 1.00 89.75 102 THR A CA 1
ATOM 804 C C . THR A 1 102 ? 8.637 -6.014 4.452 1.00 89.75 102 THR A C 1
ATOM 806 O O . THR A 1 102 ? 9.533 -6.094 3.616 1.00 89.75 102 THR A O 1
ATOM 809 N N . ILE A 1 103 ? 7.560 -6.807 4.422 1.00 88.06 103 ILE A N 1
ATOM 810 C CA . ILE A 1 103 ? 7.369 -7.874 3.427 1.00 88.06 103 ILE A CA 1
ATOM 811 C C . ILE A 1 103 ? 7.406 -7.308 2.001 1.00 88.06 103 ILE A C 1
ATOM 813 O O . ILE A 1 103 ? 8.059 -7.882 1.128 1.00 88.06 103 ILE A O 1
ATOM 817 N N . LEU A 1 104 ? 6.740 -6.173 1.766 1.00 86.62 104 LEU A N 1
ATOM 818 C CA . LEU A 1 104 ? 6.724 -5.525 0.453 1.00 86.62 104 LEU A CA 1
ATOM 819 C C . LEU A 1 104 ? 8.091 -4.946 0.072 1.00 86.62 104 LEU A C 1
ATOM 821 O O . LEU A 1 104 ? 8.525 -5.108 -1.068 1.00 86.62 104 LEU A O 1
ATOM 825 N N . SER A 1 105 ? 8.797 -4.323 1.019 1.00 85.31 105 SER A N 1
ATOM 826 C CA . SER A 1 105 ? 10.145 -3.794 0.784 1.00 85.31 105 SER A CA 1
ATOM 827 C C . SER A 1 105 ? 11.169 -4.888 0.463 1.00 85.31 105 SER A C 1
ATOM 829 O O . SER A 1 105 ? 12.048 -4.665 -0.365 1.00 85.31 105 SER A O 1
ATOM 831 N N . GLU A 1 106 ? 11.052 -6.067 1.077 1.00 82.25 106 GLU A N 1
ATOM 832 C CA . GLU A 1 106 ? 11.907 -7.222 0.774 1.00 82.25 106 GLU A CA 1
ATOM 833 C C . GLU A 1 106 ? 11.598 -7.840 -0.590 1.00 82.25 106 GLU A C 1
ATOM 835 O O . GLU A 1 106 ? 12.510 -8.261 -1.298 1.00 82.25 106 GLU A O 1
ATOM 840 N N . ALA A 1 107 ? 10.315 -7.932 -0.950 1.00 80.31 107 ALA A N 1
ATOM 841 C CA . ALA A 1 107 ? 9.905 -8.591 -2.181 1.00 80.31 107 ALA A CA 1
ATOM 842 C C . ALA A 1 107 ? 10.222 -7.758 -3.433 1.00 80.31 107 ALA A C 1
ATOM 844 O O . ALA A 1 107 ? 10.536 -8.354 -4.458 1.00 80.31 107 ALA A O 1
ATOM 845 N N . LYS A 1 108 ? 10.174 -6.416 -3.346 1.00 75.94 108 LYS A N 1
ATOM 846 C CA . LYS A 1 108 ? 10.308 -5.416 -4.434 1.00 75.94 108 LYS A CA 1
ATOM 847 C C . LYS A 1 108 ? 9.337 -5.591 -5.614 1.00 75.94 108 LYS A C 1
ATOM 849 O O . LYS A 1 108 ? 8.644 -4.631 -5.936 1.00 75.94 108 LYS A O 1
ATOM 854 N N . PHE A 1 109 ? 9.236 -6.781 -6.203 1.00 79.44 109 PHE A N 1
ATOM 855 C CA . PHE A 1 109 ? 8.298 -7.176 -7.253 1.00 79.44 109 PHE A CA 1
ATOM 856 C C . PHE A 1 109 ? 7.442 -8.351 -6.781 1.00 79.44 109 PHE A C 1
ATOM 858 O O . PHE A 1 109 ? 7.970 -9.396 -6.400 1.00 79.44 109 PHE A O 1
ATOM 865 N N . VAL A 1 110 ? 6.118 -8.200 -6.823 1.00 83.06 110 VAL A N 1
ATOM 866 C CA . VAL A 1 110 ? 5.174 -9.203 -6.301 1.00 83.06 110 VAL A CA 1
ATOM 867 C C . VAL A 1 110 ? 4.269 -9.776 -7.378 1.00 83.06 110 VAL A C 1
ATOM 869 O O . VAL A 1 110 ? 3.941 -9.107 -8.364 1.00 83.06 110 VAL A O 1
ATOM 872 N N . PHE A 1 111 ? 3.835 -11.020 -7.167 1.00 80.44 111 PHE A N 1
ATOM 873 C CA . PHE A 1 111 ? 2.731 -11.595 -7.928 1.00 80.44 111 PHE A CA 1
ATOM 874 C C . PHE A 1 111 ? 1.399 -10.894 -7.596 1.00 80.44 111 PHE A C 1
ATOM 876 O O . PHE A 1 111 ? 1.167 -10.504 -6.451 1.00 80.44 111 PHE A O 1
ATOM 883 N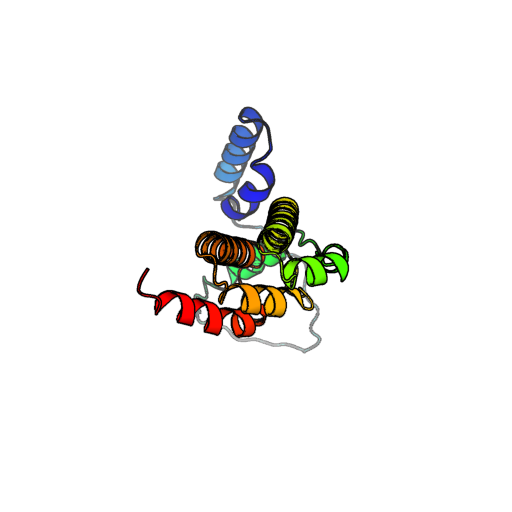 N . PRO A 1 112 ? 0.476 -10.775 -8.570 1.00 74.94 112 PRO A N 1
ATOM 884 C CA . PRO A 1 112 ? -0.859 -10.217 -8.342 1.00 74.94 112 PRO A CA 1
ATOM 885 C C . PRO A 1 112 ? -1.754 -11.077 -7.435 1.00 74.94 112 PRO A C 1
ATOM 887 O O . PRO A 1 112 ? -2.798 -10.602 -6.985 1.00 74.94 112 PRO A O 1
ATOM 890 N N . SER A 1 113 ? -1.359 -12.321 -7.143 1.00 78.25 113 SER A N 1
ATOM 891 C CA . SER A 1 113 ? -2.020 -13.167 -6.149 1.00 78.25 113 SER A CA 1
ATOM 892 C C . SER A 1 113 ? -1.606 -12.737 -4.742 1.00 78.25 113 SER A C 1
ATOM 894 O O . SER A 1 113 ? -0.574 -13.153 -4.235 1.00 78.25 113 SER A O 1
ATOM 896 N N . LEU A 1 114 ? -2.413 -11.877 -4.119 1.00 76.44 114 LEU A N 1
ATOM 897 C CA . LEU A 1 114 ? -2.177 -11.358 -2.762 1.00 76.44 114 LEU A CA 1
ATOM 898 C C . LEU A 1 114 ? -3.137 -11.951 -1.717 1.00 76.44 114 LEU A C 1
ATOM 900 O O . LEU A 1 114 ? -3.200 -11.470 -0.583 1.00 76.44 114 LEU A O 1
ATOM 904 N N . GLY A 1 115 ? -3.939 -12.945 -2.108 1.00 80.19 115 GLY A N 1
ATOM 905 C CA . GLY A 1 115 ? -4.975 -13.533 -1.260 1.00 80.19 115 GLY A CA 1
ATOM 906 C C . GLY A 1 115 ? -5.941 -12.480 -0.703 1.00 80.19 115 GLY A C 1
ATOM 907 O O . GLY A 1 115 ? -6.490 -11.664 -1.442 1.00 80.19 115 GLY A O 1
ATOM 908 N N . SER A 1 116 ? -6.130 -12.492 0.616 1.00 84.94 116 SER A N 1
ATOM 909 C CA . SER A 1 116 ? -7.027 -11.599 1.364 1.00 84.94 116 SER A CA 1
ATOM 910 C C . SER A 1 116 ? -6.375 -10.285 1.821 1.00 84.94 116 SER A C 1
ATOM 912 O O . SER A 1 116 ? -7.046 -9.440 2.422 1.00 84.94 116 SER A O 1
ATOM 914 N N . LEU A 1 117 ? -5.092 -10.054 1.511 1.00 86.81 117 LEU A N 1
ATOM 915 C CA . LEU A 1 117 ? -4.395 -8.817 1.878 1.00 86.81 117 LEU A CA 1
ATOM 916 C C . LEU A 1 117 ? -5.091 -7.547 1.343 1.00 86.81 117 LEU A C 1
ATOM 918 O O . LEU A 1 117 ? -5.242 -6.599 2.119 1.00 86.81 117 LEU A O 1
ATOM 922 N N . PRO A 1 118 ? -5.566 -7.482 0.078 1.00 88.25 118 PRO A N 1
ATOM 923 C CA . PRO A 1 118 ? -6.236 -6.285 -0.431 1.00 88.25 118 PRO A CA 1
ATOM 924 C C . PRO A 1 118 ? -7.520 -5.939 0.331 1.00 88.25 118 PRO A C 1
ATOM 926 O O . PRO A 1 118 ? -7.819 -4.763 0.542 1.00 88.25 118 PRO A O 1
ATOM 929 N N . GLU A 1 119 ? -8.270 -6.946 0.784 1.00 88.75 119 GLU A N 1
ATOM 930 C CA . GLU A 1 119 ? -9.476 -6.744 1.594 1.00 88.75 119 GLU A CA 1
ATOM 931 C C . GLU A 1 119 ? -9.129 -6.243 2.999 1.00 88.75 119 GLU A C 1
ATOM 933 O O . GLU A 1 119 ? -9.752 -5.296 3.492 1.00 88.75 119 GLU A O 1
ATOM 938 N N . ALA A 1 120 ? -8.091 -6.816 3.617 1.00 89.44 120 ALA A N 1
ATOM 939 C CA . ALA A 1 120 ? -7.598 -6.371 4.916 1.00 89.44 120 ALA A CA 1
ATOM 940 C C . ALA A 1 120 ? -7.106 -4.915 4.867 1.00 89.44 120 ALA A C 1
ATOM 942 O O . ALA A 1 120 ? -7.488 -4.110 5.718 1.00 89.44 120 ALA A O 1
ATOM 943 N N . LEU A 1 121 ? -6.332 -4.542 3.839 1.00 89.69 121 LEU A N 1
ATOM 944 C CA . LEU A 1 121 ? -5.861 -3.167 3.635 1.00 89.69 121 LEU A CA 1
ATOM 945 C C . LEU A 1 121 ? -7.016 -2.197 3.377 1.00 89.69 121 LEU A C 1
ATOM 947 O O . LEU A 1 121 ? -7.053 -1.122 3.974 1.00 89.69 121 LEU A O 1
ATOM 951 N N . LYS A 1 122 ? -8.011 -2.586 2.568 1.00 89.62 122 LYS A N 1
ATOM 952 C CA . LYS A 1 122 ? -9.222 -1.778 2.355 1.00 89.62 122 LYS A CA 1
ATOM 953 C C . LYS A 1 122 ? -9.914 -1.441 3.678 1.00 89.62 122 LYS A C 1
ATOM 955 O O . LYS A 1 122 ? -10.304 -0.296 3.889 1.00 89.62 122 LYS A O 1
ATOM 960 N N . ALA A 1 123 ? -10.035 -2.408 4.587 1.00 88.19 123 ALA A N 1
ATOM 961 C CA . ALA A 1 123 ? -10.641 -2.186 5.899 1.00 88.19 123 ALA A CA 1
ATOM 962 C C . ALA A 1 123 ? -9.812 -1.255 6.809 1.00 88.19 123 ALA A C 1
ATOM 964 O O . ALA A 1 123 ? -10.353 -0.692 7.764 1.00 88.19 123 ALA A O 1
ATOM 965 N N . ARG A 1 124 ? -8.513 -1.087 6.532 1.00 89.00 124 ARG A N 1
ATOM 966 C CA . ARG A 1 124 ? -7.613 -0.166 7.247 1.00 89.00 124 ARG A CA 1
ATOM 967 C C . ARG A 1 124 ? -7.581 1.243 6.653 1.00 89.00 124 ARG A C 1
ATOM 969 O O . ARG A 1 124 ? -7.220 2.187 7.346 1.00 89.00 124 ARG A O 1
ATOM 976 N N . LEU A 1 125 ? -8.060 1.435 5.426 1.00 87.44 125 LEU A N 1
ATOM 977 C CA . LEU A 1 125 ? -8.238 2.778 4.861 1.00 87.44 125 LEU A CA 1
ATOM 978 C C . LEU A 1 125 ? -9.310 3.599 5.597 1.00 87.44 125 LEU A C 1
ATOM 980 O O . LEU A 1 125 ? -9.268 4.822 5.559 1.00 87.44 125 LEU A O 1
ATOM 984 N N . ALA A 1 126 ? -10.222 2.954 6.327 1.00 85.62 126 ALA A N 1
ATOM 985 C CA . ALA A 1 126 ? -11.205 3.608 7.197 1.00 85.62 126 ALA A CA 1
ATOM 986 C C . ALA A 1 126 ? -10.759 3.681 8.677 1.00 85.62 126 ALA A C 1
ATOM 988 O O . ALA A 1 126 ? -11.595 3.728 9.581 1.00 85.62 126 ALA A O 1
ATOM 989 N N . GLU A 1 127 ? -9.450 3.641 8.948 1.00 86.06 127 GLU A N 1
ATOM 990 C CA . GLU A 1 127 ? -8.916 3.734 10.309 1.00 86.06 127 GLU A CA 1
ATOM 991 C C . GLU A 1 127 ? -9.324 5.035 11.017 1.00 86.06 127 GLU A C 1
ATOM 993 O O . GLU A 1 127 ? -9.257 6.126 10.455 1.00 86.06 127 GLU A O 1
ATOM 998 N N . SER A 1 128 ? -9.677 4.933 12.303 1.00 84.81 128 SER A N 1
ATOM 999 C CA . SER A 1 128 ? -9.974 6.113 13.129 1.00 84.81 128 SER A CA 1
ATOM 1000 C C . SER A 1 128 ? -8.710 6.905 13.478 1.00 84.81 128 SER A C 1
ATOM 1002 O O . SER A 1 128 ? -8.776 8.108 13.731 1.00 84.81 128 SER A O 1
ATOM 1004 N N . ASN A 1 129 ? -7.552 6.237 13.512 1.00 88.69 129 ASN A N 1
ATOM 1005 C CA . ASN A 1 129 ? -6.265 6.882 13.733 1.00 88.69 129 ASN A CA 1
ATOM 1006 C C . ASN A 1 129 ? -5.659 7.322 12.393 1.00 88.69 129 ASN A C 1
ATOM 1008 O O . ASN A 1 129 ? -5.263 6.491 11.575 1.00 88.69 129 ASN A O 1
ATOM 1012 N N . LYS A 1 130 ? -5.525 8.638 12.209 1.00 88.38 130 LYS A N 1
ATOM 1013 C CA . LYS A 1 130 ? -5.010 9.252 10.978 1.00 88.38 130 LYS A CA 1
ATOM 1014 C C . LYS A 1 130 ? -3.588 8.838 10.621 1.00 88.38 130 LYS A C 1
ATOM 1016 O O . LYS A 1 130 ? -3.290 8.673 9.444 1.00 88.38 130 LYS A O 1
ATOM 1021 N N . ASN A 1 131 ? -2.733 8.589 11.611 1.00 89.62 131 ASN A N 1
ATOM 1022 C CA . ASN A 1 131 ? -1.378 8.118 11.335 1.00 89.62 131 ASN A CA 1
ATOM 1023 C C . ASN A 1 131 ? -1.405 6.723 10.700 1.00 89.62 131 ASN A C 1
ATOM 1025 O O . ASN A 1 131 ? -0.725 6.498 9.707 1.00 89.62 131 ASN A O 1
ATOM 1029 N N . LEU A 1 132 ? -2.246 5.814 11.208 1.00 89.75 132 LEU A N 1
ATOM 1030 C CA . LEU A 1 132 ? -2.390 4.475 10.627 1.00 89.75 132 LEU A CA 1
ATOM 1031 C C . LEU A 1 132 ? -3.064 4.511 9.258 1.00 89.75 132 LEU A C 1
ATOM 1033 O O . LEU A 1 132 ? -2.677 3.750 8.371 1.00 89.75 132 LEU A O 1
ATOM 1037 N N . GLN A 1 133 ? -4.040 5.401 9.071 1.00 91.06 133 GLN A N 1
ATOM 1038 C CA . GLN A 1 133 ? -4.656 5.628 7.766 1.00 91.06 133 GLN A CA 1
ATOM 1039 C C . GLN A 1 133 ? -3.596 6.052 6.735 1.00 91.06 133 GLN A C 1
ATOM 1041 O O . GLN A 1 133 ? -3.489 5.429 5.681 1.00 91.06 133 GLN A O 1
ATOM 1046 N N . MET A 1 134 ? -2.744 7.027 7.069 1.00 90.06 134 MET A N 1
ATOM 1047 C CA . MET A 1 134 ? -1.648 7.476 6.201 1.00 90.06 134 MET A CA 1
ATOM 1048 C C . MET A 1 134 ? -0.605 6.383 5.946 1.00 90.06 134 MET A C 1
ATOM 1050 O O . MET A 1 134 ? -0.184 6.200 4.806 1.00 90.06 134 MET A O 1
ATOM 1054 N N . THR A 1 135 ? -0.229 5.606 6.966 1.00 91.94 135 THR A N 1
ATOM 1055 C CA . THR A 1 135 ? 0.651 4.438 6.792 1.00 91.94 135 THR A CA 1
ATOM 1056 C C . THR A 1 135 ? 0.040 3.422 5.827 1.00 91.94 135 THR A C 1
ATOM 1058 O O . THR A 1 135 ? 0.731 2.918 4.947 1.00 91.94 135 THR A O 1
ATOM 1061 N N . THR A 1 136 ? -1.264 3.159 5.937 1.00 92.19 136 THR A N 1
ATOM 1062 C CA . THR A 1 136 ? -1.976 2.230 5.047 1.00 92.19 136 THR A CA 1
ATOM 1063 C C . THR A 1 136 ? -1.976 2.732 3.603 1.00 92.19 136 THR A C 1
ATOM 1065 O O . THR A 1 136 ? -1.727 1.951 2.687 1.00 92.19 136 THR A O 1
ATOM 1068 N N . ILE A 1 137 ? -2.198 4.033 3.386 1.00 92.06 137 ILE A N 1
ATOM 1069 C CA . ILE A 1 137 ? -2.108 4.655 2.055 1.00 92.06 137 ILE A CA 1
ATOM 1070 C C . ILE A 1 137 ? -0.686 4.511 1.492 1.00 92.06 137 ILE A C 1
ATOM 1072 O O . ILE A 1 137 ? -0.523 4.128 0.334 1.00 92.06 137 ILE A O 1
ATOM 1076 N N . GLY A 1 138 ? 0.342 4.744 2.315 1.00 91.81 138 GLY A N 1
ATOM 1077 C CA . GLY A 1 138 ? 1.742 4.539 1.935 1.00 91.81 138 GLY A CA 1
ATOM 1078 C C . GLY A 1 138 ? 2.036 3.096 1.517 1.00 91.81 138 GLY A C 1
ATOM 1079 O O . GLY A 1 138 ? 2.630 2.869 0.468 1.00 91.81 138 GLY A O 1
ATOM 1080 N N . ILE A 1 139 ? 1.536 2.117 2.273 1.00 91.94 139 ILE A N 1
ATOM 1081 C CA . ILE A 1 139 ? 1.639 0.691 1.931 1.00 91.94 139 ILE A CA 1
ATOM 1082 C C . ILE A 1 139 ? 0.932 0.388 0.605 1.00 91.94 139 ILE A C 1
ATOM 1084 O O . ILE A 1 139 ? 1.482 -0.337 -0.219 1.00 91.94 139 ILE A O 1
ATOM 1088 N N . CYS A 1 140 ? -0.252 0.959 0.363 1.00 91.12 140 CYS A N 1
ATOM 1089 C CA . CYS A 1 140 ? -0.964 0.792 -0.908 1.00 91.12 140 CYS A CA 1
ATOM 1090 C C . CYS A 1 140 ? -0.169 1.365 -2.091 1.00 91.12 140 CYS A C 1
ATOM 1092 O O . CYS A 1 140 ? -0.173 0.767 -3.165 1.00 91.12 140 CYS A O 1
ATOM 1094 N N . SER A 1 141 ? 0.529 2.488 -1.893 1.00 90.25 141 SER A N 1
ATOM 1095 C CA . SER A 1 141 ? 1.425 3.072 -2.898 1.00 90.25 141 SER A CA 1
ATOM 1096 C C . SER A 1 141 ? 2.595 2.136 -3.212 1.00 90.25 141 SER A C 1
ATOM 1098 O O . SER A 1 141 ? 2.806 1.777 -4.369 1.00 90.25 141 SER A O 1
ATOM 1100 N N . THR A 1 142 ? 3.295 1.645 -2.183 1.00 89.44 142 THR A N 1
ATOM 1101 C CA . THR A 1 142 ? 4.381 0.667 -2.350 1.00 89.44 142 THR A CA 1
ATOM 1102 C C . THR A 1 142 ? 3.888 -0.599 -3.045 1.00 89.44 142 THR A C 1
ATOM 1104 O O . THR A 1 142 ? 4.528 -1.080 -3.974 1.00 89.44 142 THR A O 1
ATOM 1107 N N . LEU A 1 143 ? 2.716 -1.106 -2.653 1.00 88.50 143 LEU A N 1
ATOM 1108 C CA . LEU A 1 143 ? 2.100 -2.275 -3.271 1.00 8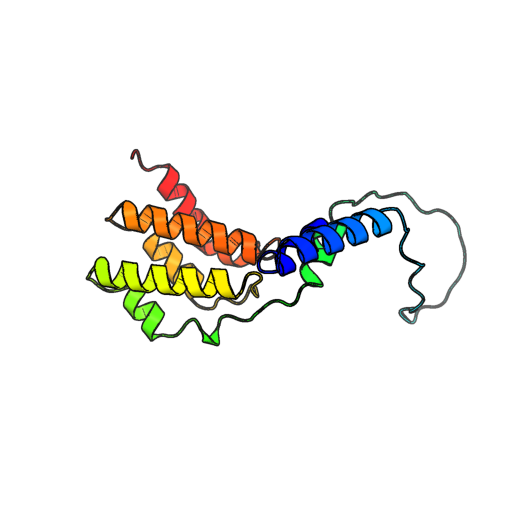8.50 143 LEU A CA 1
ATOM 1109 C C . LEU A 1 143 ? 1.811 -2.050 -4.761 1.00 88.50 143 LEU A C 1
ATOM 1111 O O . LEU A 1 143 ? 2.067 -2.937 -5.571 1.00 88.50 143 LEU A O 1
ATOM 1115 N N . ALA A 1 144 ? 1.297 -0.875 -5.133 1.00 86.88 144 ALA A N 1
ATOM 1116 C CA . ALA A 1 144 ? 1.044 -0.533 -6.529 1.00 86.88 144 ALA A CA 1
ATOM 1117 C C . ALA A 1 144 ? 2.344 -0.530 -7.348 1.00 86.88 144 ALA A C 1
ATOM 1119 O O . ALA A 1 144 ? 2.386 -1.140 -8.416 1.00 86.88 144 ALA A O 1
ATOM 1120 N N . THR A 1 145 ? 3.414 0.064 -6.815 1.00 85.88 145 THR A N 1
ATOM 1121 C CA . THR A 1 145 ? 4.743 0.062 -7.447 1.00 85.88 145 THR A CA 1
ATOM 1122 C C . THR A 1 145 ? 5.301 -1.352 -7.595 1.00 85.88 145 THR A C 1
ATOM 1124 O O . THR A 1 145 ? 5.817 -1.698 -8.653 1.00 85.88 145 THR A O 1
ATOM 1127 N N . SER A 1 146 ? 5.155 -2.201 -6.575 1.00 85.06 146 SER A N 1
ATOM 1128 C CA . SER A 1 146 ? 5.662 -3.576 -6.611 1.00 85.06 146 SER A CA 1
ATOM 1129 C C . SER A 1 146 ? 4.874 -4.514 -7.533 1.00 85.06 146 SER A C 1
ATOM 1131 O O . SER A 1 146 ? 5.415 -5.514 -8.006 1.00 85.06 146 SER A O 1
ATOM 1133 N N . LEU A 1 147 ? 3.594 -4.229 -7.788 1.00 84.50 147 LEU A N 1
ATOM 1134 C CA . LEU A 1 147 ? 2.767 -4.982 -8.738 1.00 84.50 147 LEU A CA 1
ATOM 1135 C C . LEU A 1 147 ? 2.946 -4.498 -10.184 1.00 84.50 147 LEU A C 1
ATOM 1137 O O . LEU A 1 147 ? 2.844 -5.303 -11.116 1.00 84.50 147 LEU A O 1
ATOM 1141 N N . GLY A 1 148 ? 3.191 -3.200 -10.373 1.00 83.38 148 GLY A N 1
ATOM 1142 C CA . GLY A 1 148 ? 3.279 -2.566 -11.685 1.00 83.38 148 GLY A CA 1
ATOM 1143 C C . GLY A 1 148 ? 1.953 -2.669 -12.466 1.00 83.38 148 GLY A C 1
ATOM 1144 O O . GLY A 1 148 ? 0.882 -2.430 -11.890 1.00 83.38 148 GLY A O 1
ATOM 1145 N N . PRO A 1 149 ? 1.963 -3.053 -13.758 1.00 80.31 149 PRO A N 1
ATOM 1146 C CA . PRO A 1 149 ? 0.769 -3.102 -14.610 1.00 80.31 149 PRO A CA 1
ATOM 1147 C C . PRO A 1 149 ? -0.278 -4.124 -14.136 1.00 80.31 149 PRO A C 1
ATOM 1149 O O . PRO A 1 149 ? -1.465 -4.003 -14.456 1.00 80.31 149 PRO A O 1
ATOM 1152 N N . HIS A 1 150 ? 0.124 -5.092 -13.305 1.00 80.50 150 HIS A N 1
ATOM 1153 C CA . HIS A 1 150 ? -0.756 -6.127 -12.750 1.00 80.50 150 HIS A CA 1
ATOM 1154 C C . HIS A 1 150 ? -1.536 -5.683 -11.506 1.00 80.50 150 HIS A C 1
ATOM 1156 O O . HIS A 1 150 ? -2.258 -6.477 -10.902 1.00 80.50 150 HIS A O 1
ATOM 1162 N N . CYS A 1 151 ? -1.468 -4.404 -11.124 1.00 83.81 151 CYS A N 1
ATOM 1163 C CA . CYS A 1 151 ? -2.202 -3.875 -9.972 1.00 83.81 151 CYS A CA 1
ATOM 1164 C C . CYS A 1 151 ? -3.732 -3.805 -10.168 1.00 83.81 151 CYS A C 1
ATOM 1166 O O . CYS A 1 151 ? -4.462 -3.605 -9.196 1.00 83.81 151 CYS A O 1
ATOM 1168 N N . LYS A 1 152 ? -4.246 -4.017 -11.392 1.00 83.38 152 LYS A N 1
ATOM 1169 C CA . LYS A 1 152 ? -5.676 -3.875 -11.743 1.00 83.38 152 LYS A CA 1
ATOM 1170 C C . LYS A 1 152 ? -6.620 -4.690 -10.849 1.00 83.38 152 LYS A C 1
ATOM 1172 O O . LYS A 1 152 ? -7.705 -4.212 -10.525 1.00 83.38 152 LYS A O 1
ATOM 1177 N N . GLY A 1 153 ? -6.241 -5.911 -10.465 1.00 85.00 153 GLY A N 1
ATOM 1178 C CA . GLY A 1 153 ? -7.054 -6.773 -9.597 1.00 85.00 153 GLY A CA 1
ATOM 1179 C C . GLY A 1 153 ? -7.174 -6.208 -8.177 1.00 85.00 153 GLY A C 1
ATOM 1180 O O . GLY A 1 153 ? -8.269 -5.797 -7.783 1.00 85.00 153 GLY A O 1
ATOM 1181 N N . PRO A 1 154 ? -6.057 -6.105 -7.433 1.00 84.75 154 PRO A N 1
ATOM 1182 C CA . PRO A 1 154 ? -6.034 -5.512 -6.094 1.00 84.75 154 PRO A CA 1
ATOM 1183 C C . PRO A 1 154 ? -6.611 -4.088 -6.041 1.00 84.75 154 PRO A C 1
ATOM 1185 O O . PRO A 1 154 ? -7.332 -3.740 -5.103 1.00 84.75 154 PRO A O 1
ATOM 1188 N N . PHE A 1 155 ? -6.378 -3.275 -7.077 1.00 87.06 155 PHE A N 1
ATOM 1189 C CA . PHE A 1 155 ? -6.895 -1.910 -7.153 1.00 87.06 155 PHE A CA 1
ATOM 1190 C C . PHE A 1 155 ? -8.426 -1.843 -7.206 1.00 87.06 155 PHE A C 1
ATOM 1192 O O . PHE A 1 155 ? -9.007 -0.947 -6.602 1.00 87.06 155 PHE A O 1
ATOM 1199 N N . LYS A 1 156 ? -9.121 -2.798 -7.838 1.00 88.38 156 LYS A N 1
ATOM 1200 C CA . LYS A 1 156 ? -10.600 -2.828 -7.814 1.00 88.38 156 LYS A CA 1
ATOM 1201 C C . LYS A 1 156 ? -11.162 -2.967 -6.395 1.00 88.38 156 LYS A C 1
ATOM 1203 O O . LYS A 1 156 ? -12.253 -2.475 -6.117 1.00 88.38 156 LYS A O 1
ATOM 1208 N N . VAL A 1 157 ? -10.421 -3.617 -5.499 1.00 88.44 157 VAL A N 1
ATOM 1209 C CA . VAL A 1 157 ? -10.822 -3.816 -4.101 1.00 88.44 157 VAL A CA 1
ATOM 1210 C C . VAL A 1 157 ? -10.496 -2.581 -3.261 1.00 88.44 157 VAL A C 1
ATOM 1212 O O . VAL A 1 157 ? -11.372 -2.066 -2.561 1.00 88.44 157 VAL A O 1
ATOM 1215 N N . ILE A 1 158 ? -9.252 -2.102 -3.353 1.00 90.50 158 ILE A N 1
ATOM 1216 C CA . ILE A 1 158 ? -8.693 -1.033 -2.510 1.00 90.50 158 ILE A CA 1
ATOM 1217 C C . ILE A 1 158 ? -9.110 0.364 -3.000 1.00 90.50 158 ILE A C 1
ATOM 1219 O O . ILE A 1 158 ? -9.399 1.245 -2.191 1.00 90.50 158 ILE A O 1
ATOM 1223 N N . GLY A 1 159 ? -9.185 0.562 -4.316 1.00 88.62 159 GLY A N 1
ATOM 1224 C CA . GLY A 1 159 ? -9.404 1.847 -4.986 1.00 88.62 159 GLY A CA 1
ATOM 1225 C C . GLY A 1 159 ? -10.599 2.647 -4.462 1.00 88.62 159 GLY A C 1
ATOM 1226 O O . GLY A 1 159 ? -10.421 3.820 -4.135 1.00 88.62 159 GLY A O 1
ATOM 1227 N N . PRO A 1 160 ? -11.792 2.047 -4.275 1.00 90.75 160 PRO A N 1
ATOM 1228 C CA . PRO A 1 160 ? -12.921 2.755 -3.673 1.00 90.75 160 PRO A CA 1
ATOM 1229 C C . PRO A 1 160 ? -12.624 3.294 -2.266 1.00 90.75 160 PRO A C 1
ATOM 1231 O O . PRO A 1 160 ? -13.069 4.384 -1.921 1.00 90.75 160 PRO A O 1
ATOM 1234 N N . GLY A 1 161 ? -11.852 2.558 -1.459 1.00 87.81 161 GLY A N 1
ATOM 1235 C CA . GLY A 1 161 ? -11.431 3.004 -0.129 1.00 87.81 161 GLY A CA 1
ATOM 1236 C C . GLY A 1 161 ? -10.460 4.182 -0.189 1.00 87.81 161 GLY A C 1
ATOM 1237 O O . GLY A 1 161 ? -10.600 5.120 0.588 1.00 87.81 161 GLY A O 1
ATOM 1238 N N . LEU A 1 162 ? -9.526 4.176 -1.147 1.00 89.44 162 LEU A N 1
ATOM 1239 C CA . LEU A 1 162 ? -8.579 5.281 -1.344 1.00 89.44 162 LEU A CA 1
ATOM 1240 C C . LEU A 1 162 ? -9.294 6.570 -1.758 1.00 89.44 162 LEU A C 1
ATOM 1242 O O . LEU A 1 162 ? -8.992 7.635 -1.229 1.00 89.44 162 LEU A O 1
ATOM 1246 N N . LEU A 1 163 ? -10.275 6.475 -2.660 1.00 89.88 163 LEU A N 1
ATOM 1247 C CA . LEU A 1 163 ? -11.077 7.630 -3.073 1.00 89.88 163 LEU A CA 1
ATOM 1248 C C . LEU A 1 163 ? -11.874 8.225 -1.905 1.00 89.88 163 LEU A C 1
ATOM 1250 O O . LEU A 1 163 ? -11.993 9.442 -1.805 1.00 89.88 163 LEU A O 1
ATOM 1254 N N . LEU A 1 164 ? -12.377 7.386 -0.995 1.00 87.88 164 LEU A N 1
ATOM 1255 C CA . 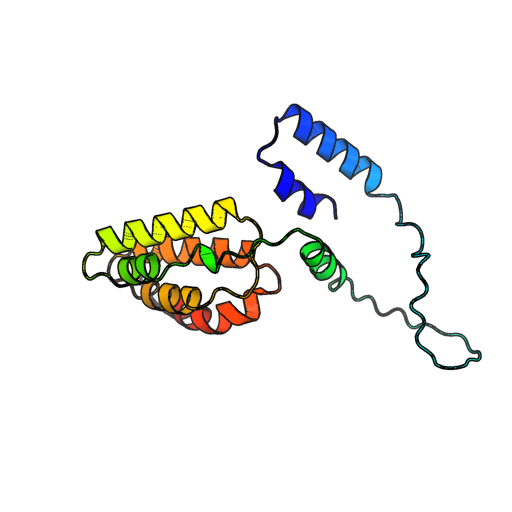LEU A 1 164 ? -13.049 7.856 0.218 1.00 87.88 164 LEU A CA 1
ATOM 1256 C C . LEU A 1 164 ? -12.093 8.586 1.168 1.00 87.88 164 LEU A C 1
ATOM 1258 O O . LEU A 1 164 ? -12.504 9.561 1.789 1.00 87.88 164 LEU A O 1
ATOM 1262 N N . CYS A 1 165 ? -10.824 8.173 1.254 1.00 86.81 165 CYS A N 1
ATOM 1263 C CA . CYS A 1 165 ? -9.825 8.901 2.039 1.00 86.81 165 CYS A CA 1
ATOM 1264 C C . CYS A 1 165 ? -9.602 10.329 1.520 1.00 86.81 165 CYS A C 1
ATOM 1266 O O . CYS A 1 165 ? -9.379 11.224 2.324 1.00 86.81 165 CYS A O 1
ATOM 1268 N N . LEU A 1 166 ? -9.706 10.562 0.206 1.00 85.12 166 LEU A N 1
ATOM 1269 C CA . LEU A 1 166 ? -9.571 11.902 -0.384 1.00 85.12 166 LEU A CA 1
ATOM 1270 C C . LEU A 1 166 ? -10.747 12.832 -0.055 1.00 85.12 166 LEU A C 1
ATOM 1272 O O . LEU A 1 166 ? -10.612 14.048 -0.155 1.00 85.12 166 LEU A O 1
ATOM 1276 N N . ALA A 1 167 ? -11.902 12.274 0.313 1.00 85.19 167 ALA A N 1
ATOM 1277 C CA . ALA A 1 167 ? -13.057 13.052 0.752 1.00 85.19 167 ALA A CA 1
ATOM 1278 C C . ALA A 1 167 ? -12.938 13.513 2.217 1.00 85.19 167 ALA A C 1
ATOM 1280 O O . ALA A 1 167 ? -13.777 14.283 2.693 1.00 85.19 167 ALA A O 1
ATOM 1281 N N . ASP A 1 168 ? -11.926 13.040 2.946 1.00 79.94 168 ASP A N 1
ATOM 1282 C CA . ASP A 1 168 ? -11.685 13.461 4.315 1.00 79.94 168 ASP A CA 1
ATOM 1283 C C . ASP A 1 168 ? -11.079 14.868 4.343 1.00 79.94 168 ASP A C 1
ATOM 1285 O O . ASP A 1 168 ? -10.182 15.211 3.580 1.00 79.94 168 ASP A O 1
ATOM 1289 N N . SER A 1 169 ? -11.608 15.716 5.219 1.00 73.50 169 SER A N 1
ATOM 1290 C CA . SER A 1 169 ? -11.222 17.127 5.299 1.00 73.50 169 SER A CA 1
ATOM 1291 C C . SER A 1 169 ? -9.893 17.371 6.029 1.00 73.50 169 SER A C 1
ATOM 1293 O O . SER A 1 169 ? -9.534 18.534 6.224 1.00 73.50 169 SER A O 1
ATOM 1295 N N . LYS A 1 170 ? -9.214 16.315 6.501 1.00 58.38 170 LYS A N 1
ATOM 1296 C CA . LYS A 1 170 ? -7.978 16.386 7.289 1.00 58.38 170 LYS A CA 1
ATOM 1297 C C . LYS A 1 170 ? -6.836 15.576 6.698 1.00 58.38 170 LYS A C 1
ATOM 1299 O O . LYS A 1 170 ? -7.047 14.379 6.410 1.00 58.38 170 LYS A O 1
#

Mean predicted aligned error: 14.36 Å

Nearest PDB structures (foldseek):
  4qmi-assembly2_B  TM=9.808E-01  e=6.717E-08  Homo sapiens
  4qmh-assembly1_A  TM=9.794E-01  e=4.788E-07  Drosophila melanogaster
  2qk2-assembly1_A  TM=8.443E-01  e=4.989E-03  Drosophila melanogaster
  5nr4-assembly2_B  TM=7.629E-01  e=3.282E-01  Homo sapiens
  7bxx-assembly2_B  TM=1.478E-01  e=9.444E+00  Clostridium tetani E88

pLDDT: mean 74.2, std 17.6, range [28.91, 93.0]

Radius of gyration: 21.66 Å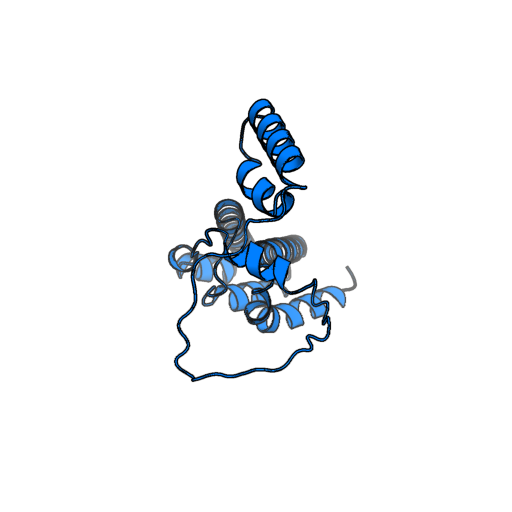; Cα contacts (8 Å, |Δi|>4): 119; chains: 1; bounding box: 44×42×70 Å

InterPro domains:
  IPR011989 Armadillo-like helical [G3DSA:1.25.10.10] (1-41)
  IPR011989 Armadillo-like helical [G3DSA:1.25.10.10] (61-170)
  IPR016024 Armadillo-type fold [SSF48371] (11-168)
  IPR045110 XMAP215 [PTHR12609] (7-170)

Secondary structure (DSSP, 8-state):
-HHHHHHHHTTS-HHHHHHHHHHHHHHTT-PPPPP---------------------TTHHHHHHHHTS-PBP-GGGS-HHHHHHHT-SSHHHHHHHHHHHHHHHHHHSSB-S--TTHHHHHHHHTT-SSHHHHHHHHHHHHHHHHHHGGGGHHHHHHHHHHHHHHHT---

Foldseek 3Di:
DLVLVLLVCPPDDPVVSVVSVVVCVVCVPPDPPDDPDDPDDDDDDDDDDDDDDDPPVVVVVVVVLVPDDADECQVVPDPVLLCQCVDPDVVSVVVSLVSLQVSLVVRLAHDLCNDCVLVSLLVQCPDPDPVSVVSSVVSVVSVCSNHDPSCVVSCVSNVVSVVVSVVDPD

Solvent-accessible surface area (backbone atoms only — not comparable to full-atom values): 10315 Å² total; per-residue (Å²): 115,55,74,75,54,48,68,78,47,70,88,50,58,71,72,53,45,55,50,52,52,52,52,39,61,69,51,69,80,57,74,77,77,79,84,82,75,79,79,86,72,97,71,87,86,85,89,82,93,82,84,80,90,71,89,62,80,71,59,59,61,59,54,56,60,66,72,48,86,59,35,79,53,49,85,77,64,40,71,65,50,54,48,30,52,68,42,92,47,69,66,50,20,47,52,28,51,50,51,52,46,51,55,50,67,73,45,54,28,40,49,72,64,50,80,64,51,42,61,56,52,30,65,36,44,71,43,90,50,63,67,56,20,52,51,44,52,52,45,52,52,54,49,40,66,22,33,47,89,54,31,64,65,51,40,70,62,26,44,65,36,54,58,54,50,69,72,49,95,121

Sequence (170 aa):
MGDTLRVLFENEKPALLQQIDAEFQKMKDVKPPAPTRKVITDVDEPDGEDQPDGENEEDGEAEIQDLLPRNDISEKITEELLAELTDKNWKVRGEGLQKVSTILSEAKFVFPSLGSLPEALKARLAESNKNLQMTTIGICSTLATSLGPHCKGPFKVIGPGLLLCLADSK